Protein AF-A0A087S5B2-F1 (afdb_monomer)

InterPro domains:
  IPR003029 S1 domain [PF00575] (9-48)
  IPR003029 S1 domain [PS50126] (12-69)
  IPR011488 Translation initiation factor 2, alpha subunit [PTHR10602] (6-68)
  IPR012340 Nucleic acid-binding, OB-fold [G3DSA:2.40.50.140] (1-69)
  IPR012340 Nucleic acid-binding, OB-fold [SSF50249] (5-66)
  IPR044126 IF2a, S1-like domain [cd04452] (9-68)

Sequence (69 aa):
MSTEVQEMPEQGEIVLATVTKVMDHGAYVTLDEYDNLQGFLHISEIAPGWIRSVNRFVKDGEKKVLLVK

Mean predicted aligned error: 5.61 Å

Foldseek 3Di:
DDPPLDLDDDAFDKFKWAFAAFDQQWTWTFGPSNVRDIDTGGPCNQDPDDDPGPCVRDPHRDIDIDGHD

Structure (mmCIF, N/CA/C/O backbone):
data_AF-A0A087S5B2-F1
#
_entry.id   AF-A0A087S5B2-F1
#
loop_
_atom_site.group_PDB
_atom_site.id
_atom_site.type_symbol
_atom_site.label_atom_id
_atom_site.label_alt_id
_atom_site.label_comp_id
_atom_site.label_asym_id
_atom_site.label_entity_id
_atom_site.label_seq_id
_atom_site.pdbx_PDB_ins_code
_at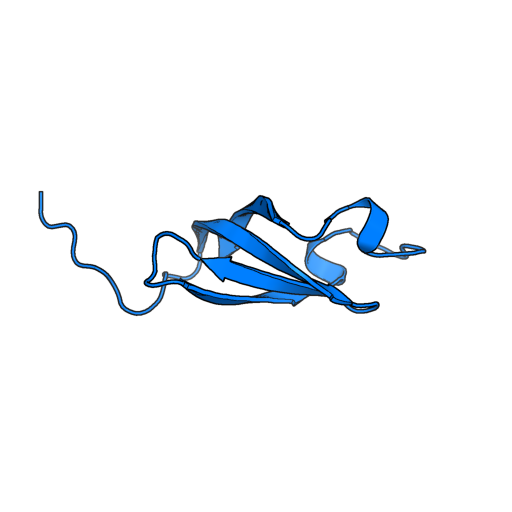om_site.Cartn_x
_atom_site.Cartn_y
_atom_site.Cartn_z
_atom_site.occupancy
_atom_site.B_iso_or_equiv
_atom_site.auth_seq_id
_atom_site.auth_comp_id
_atom_site.auth_asym_id
_atom_site.auth_atom_id
_atom_site.pdbx_PDB_model_num
ATOM 1 N N . MET A 1 1 ? -26.989 3.364 13.084 1.00 40.38 1 MET A N 1
ATOM 2 C CA . MET A 1 1 ? -26.028 2.634 12.237 1.00 40.38 1 MET A CA 1
ATOM 3 C C . MET A 1 1 ? -24.701 2.753 12.951 1.00 40.38 1 MET A C 1
ATOM 5 O O . MET A 1 1 ? -24.127 3.832 12.937 1.00 40.38 1 MET A O 1
ATOM 9 N N . SER A 1 2 ? -24.342 1.735 13.730 1.00 38.97 2 SER A N 1
ATOM 10 C CA . SER A 1 2 ? -23.093 1.719 14.489 1.00 38.97 2 SER A CA 1
ATOM 11 C C . SER A 1 2 ? -21.950 1.606 13.493 1.00 38.97 2 SER A C 1
ATOM 13 O O . SER A 1 2 ? -21.814 0.579 12.841 1.00 38.97 2 SER A O 1
ATOM 15 N N . THR A 1 3 ? -21.173 2.667 13.317 1.00 53.59 3 THR A N 1
ATOM 16 C CA . THR A 1 3 ? -19.834 2.544 12.745 1.00 53.59 3 THR A CA 1
ATOM 17 C C . THR A 1 3 ? -18.949 2.063 13.886 1.00 53.59 3 THR A C 1
ATOM 19 O O . THR A 1 3 ? -18.348 2.870 14.595 1.00 53.59 3 THR A O 1
ATOM 22 N N . GLU A 1 4 ? -18.977 0.761 14.164 1.00 59.00 4 GLU A N 1
ATOM 23 C CA . GLU A 1 4 ? -17.888 0.150 14.921 1.00 59.00 4 GLU A CA 1
ATOM 24 C C . GLU A 1 4 ? -16.645 0.327 14.056 1.00 59.00 4 GLU A C 1
ATOM 26 O O . GLU A 1 4 ? -16.549 -0.236 12.970 1.00 59.00 4 GLU A O 1
ATOM 31 N N . VAL A 1 5 ? -15.746 1.211 14.485 1.00 60.41 5 VAL A N 1
ATOM 32 C CA . VAL A 1 5 ? -14.420 1.323 13.885 1.00 60.41 5 VAL A CA 1
ATOM 33 C C . VAL A 1 5 ? -13.697 0.049 14.305 1.00 60.41 5 VAL A C 1
ATOM 35 O O . VAL A 1 5 ? -13.145 -0.020 15.402 1.00 60.41 5 VAL A O 1
ATOM 38 N N . GLN A 1 6 ? -13.814 -1.003 13.495 1.00 64.81 6 GLN A N 1
ATOM 39 C CA . GLN A 1 6 ? -13.007 -2.204 13.666 1.00 64.81 6 GLN A CA 1
ATOM 40 C C . GLN A 1 6 ? -11.538 -1.783 13.596 1.00 64.81 6 GLN A C 1
ATOM 42 O O . GLN A 1 6 ? -11.138 -1.046 12.702 1.00 64.81 6 GLN A O 1
ATOM 47 N N . GLU A 1 7 ? -10.728 -2.229 14.555 1.00 73.00 7 GLU A N 1
ATOM 48 C CA . GLU A 1 7 ? -9.299 -1.888 14.597 1.00 73.00 7 GLU A CA 1
ATOM 49 C C . GLU A 1 7 ? -8.534 -2.479 13.399 1.00 73.00 7 GLU A C 1
ATOM 51 O O . GLU A 1 7 ? -7.471 -1.987 13.024 1.00 73.00 7 GLU A O 1
ATOM 56 N N . MET A 1 8 ? -9.079 -3.534 12.782 1.00 79.62 8 MET A N 1
ATOM 57 C CA . MET A 1 8 ? -8.522 -4.203 11.611 1.00 79.62 8 MET A CA 1
ATOM 58 C C . MET A 1 8 ? -9.648 -4.625 10.656 1.00 79.62 8 MET A C 1
ATOM 60 O O . MET A 1 8 ? -10.666 -5.133 11.132 1.00 79.62 8 MET A O 1
ATOM 64 N N . PRO A 1 9 ? -9.464 -4.469 9.335 1.00 84.94 9 PRO A N 1
ATOM 65 C CA . PRO A 1 9 ? -10.430 -4.946 8.353 1.00 84.94 9 PRO A CA 1
ATOM 66 C C . PRO A 1 9 ? -10.476 -6.477 8.314 1.00 84.94 9 PRO A C 1
ATOM 68 O O . PRO A 1 9 ? -9.475 -7.152 8.582 1.00 84.94 9 PRO A O 1
ATOM 71 N N . GLU A 1 10 ? -11.623 -7.033 7.930 1.00 86.75 10 GLU A N 1
ATOM 72 C CA . GLU A 1 10 ? -11.767 -8.478 7.753 1.00 86.75 10 GLU A CA 1
ATOM 73 C C . GLU A 1 10 ? -11.203 -8.960 6.407 1.00 86.75 10 GLU A C 1
ATOM 75 O O . GLU A 1 10 ? -11.144 -8.236 5.410 1.00 86.75 10 GLU A O 1
ATOM 80 N N . GLN A 1 11 ? -10.784 -10.228 6.363 1.00 88.62 11 GLN A N 1
ATOM 81 C CA . GLN A 1 11 ? -10.335 -10.854 5.122 1.00 88.62 11 GLN A CA 1
ATOM 82 C C . GLN A 1 11 ? -11.487 -10.895 4.107 1.00 88.62 11 GLN A C 1
ATOM 84 O O . GLN A 1 11 ? -12.581 -11.372 4.402 1.00 88.62 11 GLN A O 1
ATOM 89 N N . GLY A 1 12 ? -11.227 -10.437 2.885 1.00 89.06 12 GLY A N 1
ATOM 90 C CA . GLY A 1 12 ? -12.219 -10.308 1.820 1.00 89.06 12 GLY A CA 1
ATOM 91 C C . GLY A 1 12 ? -12.946 -8.963 1.800 1.00 89.06 12 GLY A C 1
ATOM 92 O O . GLY A 1 12 ? -13.757 -8.737 0.900 1.00 89.06 12 GLY A O 1
ATOM 93 N N . GLU A 1 13 ? -12.653 -8.061 2.737 1.00 89.75 13 GLU A N 1
ATOM 94 C CA . GLU A 1 13 ? -13.210 -6.715 2.722 1.00 89.75 13 GLU A CA 1
ATOM 95 C C . GLU A 1 13 ? -12.537 -5.829 1.666 1.00 89.75 13 GLU A C 1
ATOM 97 O O . GLU A 1 13 ? -11.364 -5.998 1.321 1.00 89.75 13 GLU A O 1
ATOM 102 N N . ILE A 1 14 ? -13.300 -4.877 1.134 1.00 89.81 14 ILE A N 1
ATOM 103 C CA . ILE A 1 14 ? -12.822 -3.883 0.182 1.00 89.81 14 ILE A CA 1
ATOM 104 C C . ILE A 1 14 ? -12.603 -2.573 0.931 1.00 89.81 14 ILE A C 1
ATOM 106 O O . ILE A 1 14 ? -13.554 -2.005 1.458 1.00 89.81 14 ILE A O 1
ATOM 110 N N . VAL A 1 15 ? -11.369 -2.079 0.912 1.00 90.62 15 VAL A N 1
ATOM 111 C CA . VAL A 1 15 ? -10.951 -0.882 1.652 1.00 90.62 15 VAL A CA 1
ATOM 112 C C . VAL A 1 15 ? -10.310 0.141 0.721 1.00 90.62 15 VAL A C 1
ATOM 114 O O . VAL A 1 15 ? -9.640 -0.212 -0.260 1.00 90.62 15 VAL A O 1
ATOM 117 N N . LEU A 1 16 ? -10.490 1.427 1.025 1.00 91.88 16 LEU A N 1
ATOM 118 C CA . LEU A 1 16 ? -9.765 2.498 0.353 1.00 91.88 16 LEU A CA 1
ATOM 119 C C . LEU A 1 16 ? -8.418 2.734 1.045 1.00 91.88 16 LEU A C 1
ATOM 121 O O . LEU A 1 16 ? -8.351 3.102 2.219 1.00 91.88 16 LEU A O 1
ATOM 125 N N . ALA A 1 17 ? -7.334 2.573 0.290 1.00 92.88 17 ALA A N 1
ATOM 126 C CA . ALA A 1 17 ? -5.986 2.786 0.788 1.00 92.88 17 ALA A CA 1
ATOM 127 C C . ALA A 1 17 ? -5.225 3.821 -0.048 1.00 92.88 17 ALA A C 1
ATOM 129 O O . ALA A 1 17 ? -5.316 3.858 -1.278 1.00 92.88 17 ALA A O 1
ATOM 130 N N . THR A 1 18 ? -4.438 4.650 0.626 1.00 94.56 18 THR A N 1
ATOM 131 C CA . THR A 1 18 ? -3.555 5.645 0.014 1.00 94.56 18 THR A CA 1
ATOM 132 C C . THR A 1 18 ? -2.126 5.117 -0.011 1.00 94.56 18 THR A C 1
ATOM 134 O O . THR A 1 18 ? -1.593 4.707 1.016 1.00 94.56 18 THR A O 1
ATOM 137 N N . VAL A 1 19 ? -1.476 5.127 -1.174 1.00 94.75 19 VAL A N 1
ATOM 138 C CA . VAL A 1 19 ? -0.080 4.697 -1.312 1.00 94.75 19 VAL A CA 1
ATOM 139 C C . VAL A 1 19 ? 0.842 5.725 -0.667 1.00 94.75 19 VAL A C 1
ATOM 141 O O . VAL A 1 19 ? 0.902 6.876 -1.091 1.00 94.75 19 VAL A O 1
ATOM 144 N N . THR A 1 20 ? 1.604 5.310 0.340 1.00 94.81 20 THR A N 1
ATOM 145 C CA . THR A 1 20 ? 2.546 6.190 1.048 1.00 94.81 20 THR A CA 1
ATOM 146 C C . THR A 1 20 ? 3.969 6.040 0.541 1.00 94.81 20 THR A C 1
ATOM 148 O O . THR A 1 20 ? 4.726 7.010 0.521 1.00 94.81 20 THR A O 1
ATOM 151 N N . LYS A 1 21 ? 4.356 4.832 0.116 1.00 93.19 21 LYS A N 1
ATOM 152 C CA . LYS A 1 21 ? 5.709 4.570 -0.377 1.00 93.19 21 LYS A CA 1
ATOM 153 C C . LYS A 1 21 ? 5.731 3.414 -1.361 1.00 93.19 21 LYS A C 1
ATOM 155 O O . LYS A 1 21 ? 5.319 2.308 -1.031 1.00 93.19 21 LYS A O 1
ATOM 160 N N . VAL A 1 22 ? 6.292 3.647 -2.540 1.00 92.19 22 VAL A N 1
ATOM 161 C CA . VAL A 1 22 ? 6.517 2.603 -3.545 1.00 92.19 22 VAL A CA 1
ATOM 162 C C . VAL A 1 22 ? 7.925 2.025 -3.381 1.00 92.19 22 VAL A C 1
ATOM 164 O O . VAL A 1 22 ? 8.885 2.761 -3.155 1.00 92.19 22 VAL A O 1
ATOM 167 N N . MET A 1 23 ? 8.047 0.703 -3.472 1.00 90.94 23 MET A N 1
ATOM 168 C CA . MET A 1 23 ? 9.306 -0.043 -3.434 1.00 90.94 23 MET A CA 1
ATOM 169 C C . MET A 1 23 ? 9.394 -1.006 -4.625 1.00 90.94 23 MET A C 1
ATOM 171 O O . MET A 1 23 ? 8.423 -1.228 -5.346 1.00 90.94 23 MET A O 1
ATOM 175 N N . ASP A 1 24 ? 10.555 -1.630 -4.820 1.00 86.69 24 ASP A N 1
ATOM 176 C CA . ASP A 1 24 ? 10.762 -2.552 -5.944 1.00 86.69 24 ASP A CA 1
ATOM 177 C C . ASP A 1 24 ? 9.940 -3.846 -5.835 1.00 86.69 24 ASP A C 1
ATOM 179 O O . ASP A 1 24 ? 9.577 -4.429 -6.851 1.00 86.69 24 ASP A O 1
ATOM 183 N N . HIS A 1 25 ? 9.627 -4.288 -4.613 1.00 87.88 25 HIS A N 1
ATOM 184 C CA . HIS A 1 25 ? 8.911 -5.540 -4.329 1.00 87.88 25 HIS A CA 1
ATOM 185 C C . HIS A 1 25 ? 7.458 -5.327 -3.866 1.00 87.88 25 HIS A C 1
ATOM 187 O O . HIS A 1 25 ? 6.772 -6.285 -3.504 1.00 87.88 25 HIS A O 1
ATOM 193 N N . GLY A 1 26 ? 6.969 -4.086 -3.871 1.00 91.31 26 GLY A N 1
ATOM 194 C CA . GLY A 1 26 ? 5.618 -3.765 -3.419 1.00 91.31 26 GLY A CA 1
ATOM 195 C C . GLY A 1 26 ? 5.430 -2.287 -3.106 1.00 91.31 26 GLY A C 1
ATOM 196 O O . GLY A 1 26 ? 6.2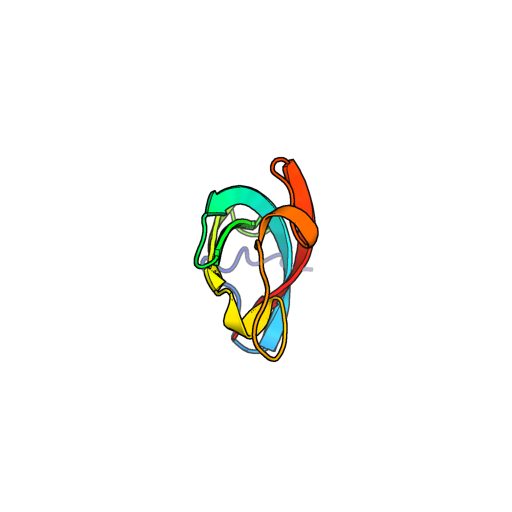51 -1.449 -3.472 1.00 91.31 26 GLY A O 1
ATOM 197 N N . ALA A 1 27 ? 4.352 -1.960 -2.408 1.00 94.31 27 ALA A N 1
ATOM 198 C CA . ALA A 1 27 ? 4.072 -0.606 -1.953 1.00 94.31 27 ALA A CA 1
ATOM 199 C C . ALA A 1 27 ? 3.462 -0.617 -0.551 1.00 94.31 27 ALA A C 1
ATOM 201 O O . ALA A 1 27 ? 2.620 -1.452 -0.232 1.00 94.31 27 ALA A O 1
ATOM 202 N N . TYR A 1 28 ? 3.877 0.328 0.283 1.00 94.44 28 TYR A N 1
ATOM 203 C CA . TYR A 1 28 ? 3.193 0.625 1.531 1.00 94.44 28 TYR A CA 1
ATOM 204 C C . TYR A 1 28 ? 1.986 1.506 1.255 1.00 94.44 28 TYR A C 1
ATOM 206 O O . TYR A 1 28 ? 2.056 2.466 0.479 1.00 94.44 28 TYR A O 1
ATOM 214 N N . VAL A 1 29 ? 0.891 1.173 1.923 1.00 94.44 29 VAL A N 1
ATOM 215 C CA . VAL A 1 29 ? -0.377 1.885 1.837 1.00 94.44 29 VAL A CA 1
ATOM 216 C C . VAL A 1 29 ? -0.884 2.193 3.241 1.00 94.44 29 VAL A C 1
ATOM 218 O O . VAL A 1 29 ? -0.494 1.537 4.203 1.00 94.44 29 VAL A O 1
ATOM 221 N N . THR A 1 30 ? -1.738 3.193 3.374 1.00 93.62 30 THR A N 1
ATOM 222 C CA . THR A 1 30 ? -2.454 3.509 4.613 1.00 93.62 30 THR A CA 1
ATOM 223 C C . THR A 1 30 ? -3.943 3.463 4.350 1.00 93.62 30 THR A C 1
ATOM 225 O O . THR A 1 30 ? -4.406 4.035 3.363 1.00 93.62 30 THR A O 1
ATOM 228 N N . LEU A 1 31 ? -4.689 2.780 5.207 1.00 91.69 31 LEU A N 1
ATOM 229 C CA . LEU A 1 31 ? -6.133 2.648 5.083 1.00 91.69 31 LEU A CA 1
ATOM 230 C C . LEU A 1 31 ? -6.796 3.870 5.729 1.00 91.69 31 LEU A C 1
ATOM 232 O O . LEU A 1 31 ? -6.769 4.011 6.950 1.00 91.69 31 LEU A O 1
ATOM 236 N N . ASP A 1 32 ? -7.380 4.760 4.921 1.00 86.75 32 ASP A N 1
ATOM 237 C CA . ASP A 1 32 ? -8.007 5.998 5.421 1.00 86.75 32 ASP A CA 1
ATOM 238 C C . ASP A 1 32 ? -9.193 5.708 6.363 1.00 86.75 32 ASP A C 1
ATOM 240 O O . ASP A 1 32 ? -9.466 6.480 7.276 1.00 86.75 32 ASP A O 1
ATOM 244 N N . GLU A 1 33 ? -9.889 4.590 6.148 1.00 84.88 33 GLU A N 1
ATOM 245 C CA . GLU A 1 33 ? -11.083 4.187 6.907 1.00 84.88 33 GLU A CA 1
ATOM 246 C C . GLU A 1 33 ? -10.747 3.541 8.265 1.00 84.88 33 GLU A C 1
ATOM 248 O O . GLU A 1 33 ? -11.616 3.425 9.124 1.00 84.88 33 GLU A O 1
ATOM 253 N N . TYR A 1 34 ? -9.479 3.173 8.474 1.00 86.94 34 TYR A N 1
ATOM 254 C CA . TYR A 1 34 ? -8.997 2.384 9.610 1.00 86.94 34 TYR A CA 1
ATOM 255 C C . TYR A 1 34 ? -7.898 3.128 10.379 1.00 86.94 34 TYR A C 1
ATOM 257 O O . TYR A 1 34 ? -6.802 2.613 10.558 1.00 86.94 34 TYR A O 1
ATOM 265 N N . ASP A 1 35 ? -8.140 4.382 10.765 1.00 86.12 35 ASP A N 1
ATOM 266 C CA . ASP A 1 35 ? -7.177 5.218 11.513 1.00 86.12 35 ASP A CA 1
ATOM 267 C C . ASP A 1 35 ? -5.775 5.305 10.863 1.00 86.12 35 ASP A C 1
ATOM 269 O O . ASP A 1 35 ? -4.746 5.385 11.529 1.00 86.12 35 ASP A O 1
ATOM 273 N N . ASN A 1 36 ? -5.715 5.297 9.525 1.00 86.38 36 ASN A N 1
ATOM 274 C CA . ASN A 1 36 ? -4.466 5.257 8.751 1.00 86.38 36 ASN A CA 1
ATOM 275 C C . ASN A 1 36 ? -3.602 4.016 9.025 1.00 86.38 36 ASN A C 1
ATOM 277 O O . ASN A 1 36 ? -2.372 4.079 8.912 1.00 86.38 36 ASN A O 1
ATOM 281 N N . LEU A 1 37 ? -4.236 2.879 9.333 1.00 89.88 37 LEU A N 1
ATOM 282 C CA . LEU A 1 37 ? -3.561 1.599 9.512 1.00 89.88 37 LEU A CA 1
ATOM 283 C C . LEU A 1 37 ? -2.626 1.323 8.333 1.00 89.88 37 LEU A C 1
ATOM 285 O O . LEU A 1 37 ? -2.999 1.478 7.166 1.00 89.88 37 LEU A O 1
ATOM 289 N N . GLN A 1 38 ? -1.396 0.913 8.634 1.00 90.25 38 GLN A N 1
ATOM 290 C CA . GLN A 1 38 ? -0.425 0.576 7.602 1.00 90.25 38 GLN A CA 1
ATOM 291 C C . GLN A 1 38 ? -0.735 -0.789 6.987 1.00 90.25 38 GLN A C 1
ATOM 293 O O . GLN A 1 38 ? -0.772 -1.807 7.673 1.00 90.25 38 GLN A O 1
ATOM 298 N N . GLY A 1 39 ? -0.883 -0.800 5.667 1.00 90.62 39 GLY A N 1
ATOM 299 C CA . GLY A 1 39 ? -0.968 -1.991 4.838 1.00 90.62 39 GLY A CA 1
ATOM 300 C C . GLY A 1 39 ? 0.258 -2.142 3.941 1.00 90.62 39 GLY A C 1
ATOM 301 O O . GLY A 1 39 ? 0.991 -1.187 3.654 1.00 90.62 39 GLY A O 1
ATOM 302 N N . PHE A 1 40 ? 0.469 -3.362 3.458 1.00 92.50 40 PHE A N 1
ATOM 303 C CA . PHE A 1 40 ? 1.521 -3.671 2.499 1.00 92.50 40 PHE A CA 1
ATOM 304 C C . PHE A 1 40 ? 0.939 -4.387 1.282 1.00 92.50 40 PHE A C 1
ATOM 306 O O . PHE A 1 40 ? 0.322 -5.443 1.396 1.00 92.50 40 PHE A O 1
ATOM 313 N N . LEU A 1 41 ? 1.164 -3.809 0.106 1.00 91.75 41 LEU A N 1
ATOM 314 C CA . LEU A 1 41 ? 0.744 -4.345 -1.177 1.00 91.75 41 LEU A CA 1
ATOM 315 C C . LEU A 1 41 ? 1.933 -5.039 -1.845 1.00 91.75 41 LEU A C 1
ATOM 317 O O . LEU A 1 41 ? 2.853 -4.387 -2.341 1.00 91.75 41 LEU A O 1
ATOM 321 N N . HIS A 1 42 ? 1.921 -6.370 -1.856 1.00 91.19 42 HIS A N 1
ATOM 322 C CA . HIS A 1 42 ? 2.991 -7.162 -2.458 1.00 91.19 42 HIS A CA 1
ATOM 323 C C . HIS A 1 42 ? 2.942 -7.112 -3.992 1.00 91.19 42 HIS A C 1
ATOM 325 O O . HIS A 1 42 ? 1.867 -7.115 -4.588 1.00 91.19 42 HIS A O 1
ATOM 331 N N . ILE A 1 43 ? 4.1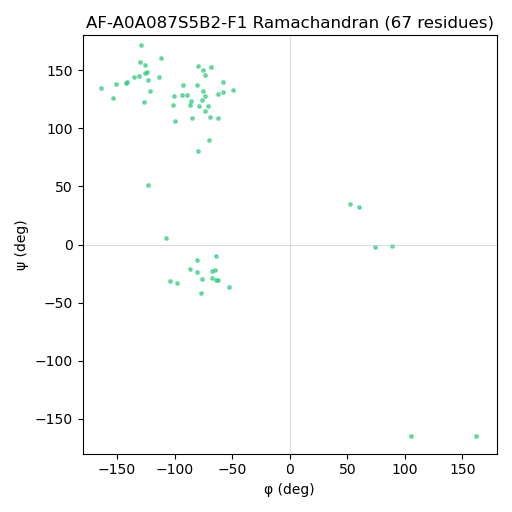03 -7.139 -4.654 1.00 89.25 43 ILE A N 1
ATOM 332 C CA . ILE A 1 43 ? 4.210 -7.090 -6.123 1.00 89.25 43 ILE A CA 1
ATOM 333 C C . ILE A 1 43 ? 3.359 -8.143 -6.849 1.00 89.25 43 ILE A C 1
ATOM 335 O O . ILE A 1 43 ? 2.779 -7.846 -7.891 1.00 89.25 43 ILE A O 1
ATOM 339 N N . SER A 1 44 ? 3.232 -9.346 -6.283 1.00 89.62 44 SER A N 1
ATOM 340 C CA . SER A 1 44 ? 2.415 -10.420 -6.867 1.00 89.62 44 SER A CA 1
ATOM 341 C C . SER A 1 44 ? 0.913 -10.125 -6.855 1.00 89.62 44 SER A C 1
ATOM 343 O O . SER A 1 44 ? 0.189 -10.688 -7.668 1.00 89.62 44 SER A O 1
ATOM 345 N N . GLU A 1 45 ? 0.451 -9.244 -5.965 1.00 88.81 45 GLU A N 1
ATOM 346 C CA . GLU A 1 45 ? -0.943 -8.782 -5.910 1.00 88.81 45 GLU A CA 1
ATOM 347 C C . GLU A 1 45 ? -1.183 -7.584 -6.842 1.00 88.81 45 GLU A C 1
ATOM 349 O O . GLU A 1 45 ? -2.310 -7.325 -7.251 1.00 88.81 45 GLU A O 1
ATOM 354 N N . ILE A 1 46 ? -0.119 -6.864 -7.218 1.00 88.31 46 ILE A N 1
ATOM 355 C CA . ILE A 1 46 ? -0.190 -5.717 -8.136 1.00 88.31 46 ILE A CA 1
ATOM 356 C C . ILE A 1 46 ? -0.336 -6.187 -9.582 1.00 88.31 46 ILE A C 1
ATOM 358 O O . ILE A 1 46 ? -1.094 -5.598 -10.354 1.00 88.31 46 ILE A O 1
ATOM 362 N N . ALA A 1 47 ? 0.409 -7.224 -9.967 1.00 84.94 47 ALA A N 1
ATOM 363 C CA . ALA A 1 47 ? 0.364 -7.755 -11.318 1.00 84.94 47 ALA A CA 1
ATOM 364 C C . ALA A 1 47 ? 0.681 -9.258 -11.359 1.00 84.94 47 ALA A C 1
ATOM 366 O O . ALA A 1 47 ? 1.644 -9.705 -10.730 1.00 84.94 47 ALA A O 1
ATOM 367 N N . PRO A 1 48 ? -0.062 -10.042 -12.162 1.00 82.31 48 PRO A N 1
ATOM 368 C CA . PRO A 1 48 ? 0.291 -11.426 -12.426 1.00 82.31 48 PRO A CA 1
ATOM 369 C C . PRO A 1 48 ? 1.502 -11.484 -13.371 1.00 82.31 48 PRO A C 1
ATOM 371 O O . PRO A 1 48 ? 1.421 -11.096 -14.536 1.00 82.31 48 PRO A O 1
ATOM 374 N N . GLY A 1 49 ? 2.632 -11.994 -12.878 1.00 82.69 49 GLY A N 1
ATOM 375 C CA . GLY A 1 49 ? 3.835 -12.253 -13.677 1.00 82.69 49 GLY A CA 1
ATOM 376 C C . GLY A 1 49 ? 4.972 -11.251 -13.468 1.00 82.69 49 GLY A C 1
ATOM 377 O O . GLY A 1 49 ? 5.027 -10.528 -12.476 1.00 82.69 49 GLY A O 1
ATOM 378 N N . TRP A 1 50 ? 5.941 -11.253 -14.389 1.00 83.19 50 TRP A N 1
ATOM 379 C CA . TRP A 1 50 ? 7.121 -10.397 -14.278 1.00 83.19 50 TRP A CA 1
ATOM 380 C C . TRP A 1 50 ? 6.800 -8.964 -14.699 1.00 83.19 50 TRP A C 1
ATOM 382 O O . TRP A 1 50 ? 6.457 -8.704 -15.855 1.00 83.19 50 TRP A O 1
ATOM 392 N N . ILE A 1 51 ? 6.974 -8.024 -13.773 1.00 84.31 51 ILE A N 1
ATOM 393 C CA . ILE A 1 51 ? 6.893 -6.594 -14.054 1.00 84.31 51 ILE A CA 1
ATOM 394 C C . ILE A 1 51 ? 8.252 -5.930 -13.876 1.00 84.31 51 ILE A C 1
ATOM 396 O O . ILE A 1 51 ? 9.031 -6.266 -12.989 1.00 84.31 51 ILE A O 1
ATOM 400 N N . ARG A 1 52 ? 8.528 -4.944 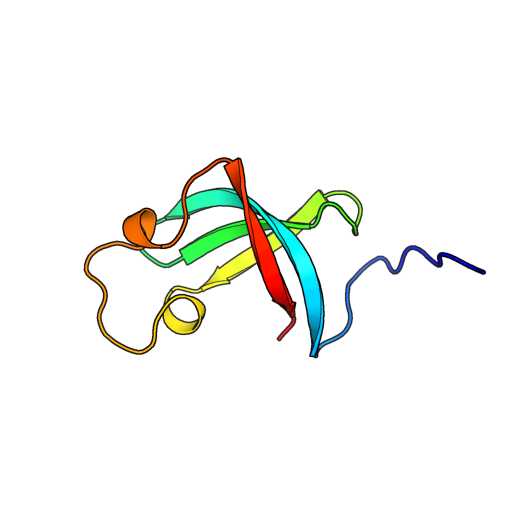-14.731 1.00 83.62 52 ARG A N 1
ATOM 401 C CA . ARG A 1 52 ? 9.807 -4.226 -14.735 1.00 83.62 52 ARG A CA 1
ATOM 402 C C . ARG A 1 52 ? 9.936 -3.210 -13.597 1.00 83.62 52 ARG A C 1
ATOM 404 O O . ARG A 1 52 ? 11.049 -2.904 -13.194 1.00 83.62 52 ARG A O 1
ATOM 411 N N . SER A 1 53 ? 8.821 -2.636 -13.140 1.00 84.62 53 SER A N 1
ATOM 412 C CA . SER A 1 53 ? 8.786 -1.690 -12.020 1.00 84.62 53 SER A CA 1
ATOM 413 C C . SER A 1 53 ? 7.362 -1.532 -11.486 1.00 84.62 5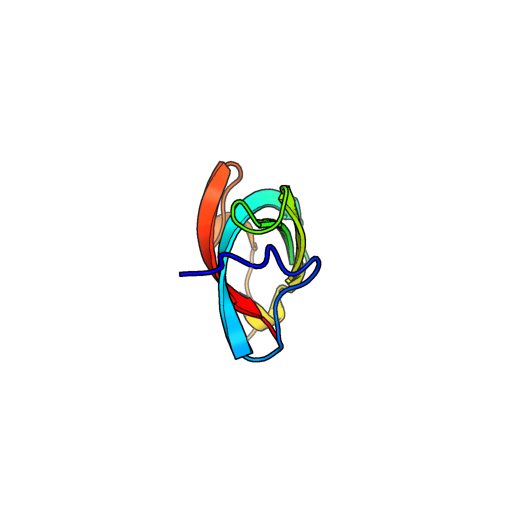3 SER A C 1
ATOM 415 O O . SER A 1 53 ? 6.425 -1.333 -12.265 1.00 84.62 53 SER A O 1
ATOM 417 N N . VAL A 1 54 ? 7.223 -1.567 -10.161 1.00 86.81 54 VAL A N 1
ATOM 418 C CA . VAL A 1 54 ? 5.962 -1.344 -9.432 1.00 86.81 54 VAL A CA 1
ATOM 419 C C . VAL A 1 54 ? 5.431 0.081 -9.641 1.00 86.81 54 VAL A C 1
ATOM 421 O O . VAL A 1 54 ? 4.224 0.288 -9.745 1.00 86.81 54 VAL A O 1
ATOM 424 N N . ASN A 1 55 ? 6.330 1.051 -9.839 1.00 87.56 55 ASN A N 1
ATOM 425 C CA . ASN A 1 55 ? 6.014 2.477 -9.991 1.00 87.56 55 ASN A CA 1
ATOM 426 C C . ASN A 1 55 ? 5.176 2.817 -11.242 1.00 87.56 55 ASN A C 1
ATOM 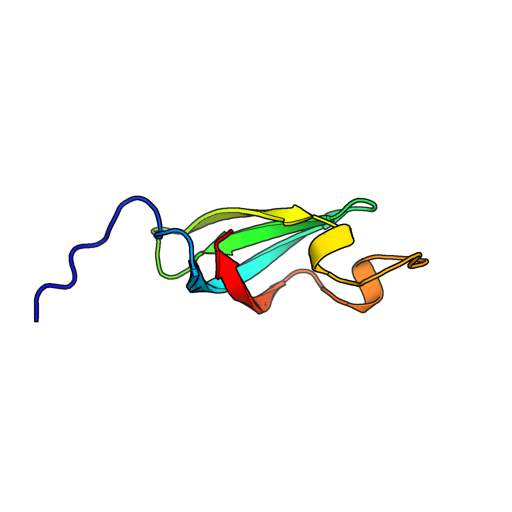428 O O . ASN A 1 55 ? 4.728 3.948 -11.422 1.00 87.56 55 ASN A O 1
ATOM 432 N N . ARG A 1 56 ? 4.995 1.858 -12.160 1.00 87.50 56 ARG A N 1
ATOM 433 C CA . ARG A 1 56 ? 4.070 2.002 -13.296 1.00 87.50 56 ARG A CA 1
ATOM 434 C C . ARG A 1 56 ? 2.611 1.744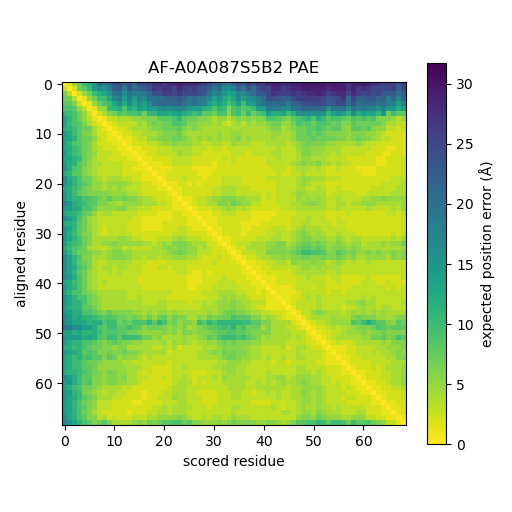 -12.925 1.00 87.50 56 ARG A C 1
ATOM 436 O O . ARG A 1 56 ? 1.738 2.212 -13.647 1.00 87.50 56 ARG A O 1
ATOM 443 N N . PHE A 1 57 ? 2.365 0.987 -11.861 1.00 87.75 57 PHE A N 1
ATOM 444 C CA . PHE A 1 57 ? 1.030 0.533 -11.463 1.00 87.75 57 PHE A CA 1
ATOM 445 C C . PHE A 1 57 ? 0.477 1.302 -10.270 1.00 87.75 57 PHE A C 1
ATOM 447 O O . PHE A 1 57 ? -0.737 1.474 -10.166 1.00 87.75 57 PHE A O 1
ATOM 454 N N . VAL A 1 58 ? 1.372 1.743 -9.388 1.00 90.06 58 VAL A N 1
ATOM 455 C CA . VAL A 1 58 ? 1.065 2.530 -8.197 1.00 90.06 58 VAL A CA 1
ATOM 456 C C . VAL A 1 58 ? 2.059 3.678 -8.092 1.00 90.06 58 VAL A C 1
ATOM 458 O O . VAL A 1 58 ? 3.232 3.528 -8.440 1.00 90.06 58 VAL A O 1
ATOM 461 N N . LYS A 1 59 ? 1.579 4.825 -7.621 1.00 90.88 59 LYS A N 1
ATOM 462 C CA . LYS A 1 59 ? 2.373 6.033 -7.383 1.00 90.88 59 LYS A CA 1
ATOM 463 C C . LYS A 1 59 ? 2.176 6.493 -5.951 1.00 90.88 59 LYS A C 1
ATOM 465 O O . LYS A 1 59 ? 1.137 6.210 -5.362 1.00 90.88 59 LYS A O 1
ATOM 470 N N . ASP A 1 60 ? 3.153 7.202 -5.404 1.00 92.00 60 ASP A N 1
ATOM 471 C CA . ASP A 1 60 ? 2.989 7.857 -4.111 1.00 92.00 60 ASP A CA 1
ATOM 472 C C . ASP A 1 60 ? 1.805 8.839 -4.136 1.00 92.00 60 ASP A C 1
ATOM 474 O O . ASP A 1 60 ? 1.538 9.502 -5.138 1.00 92.00 60 ASP A O 1
ATOM 478 N N . GLY A 1 61 ? 1.039 8.862 -3.047 1.00 91.62 61 GLY A N 1
ATOM 479 C CA . GLY A 1 61 ? -0.167 9.677 -2.900 1.00 91.62 61 GLY A CA 1
ATOM 480 C C . GLY A 1 61 ? -1.387 9.187 -3.687 1.00 91.62 61 GLY A C 1
ATOM 481 O O . GLY A 1 61 ? -2.456 9.787 -3.575 1.00 91.62 61 GLY A O 1
ATOM 482 N N . GLU A 1 62 ? -1.276 8.112 -4.471 1.00 92.94 62 GLU A N 1
ATOM 483 C CA . GLU A 1 62 ? -2.409 7.573 -5.222 1.00 92.94 62 GLU A CA 1
ATOM 484 C C . GLU A 1 62 ? -3.366 6.808 -4.296 1.00 92.94 62 GLU A C 1
ATOM 486 O O . GLU A 1 62 ? -2.942 5.959 -3.509 1.00 92.94 62 GLU A O 1
ATOM 491 N N . LYS A 1 63 ? -4.671 7.088 -4.405 1.00 92.50 63 LYS A N 1
ATOM 492 C CA . LYS A 1 63 ? -5.718 6.331 -3.706 1.00 92.50 63 LYS A CA 1
ATOM 493 C C . LYS A 1 63 ? -6.179 5.155 -4.558 1.00 92.50 63 LYS A C 1
ATOM 495 O O . LYS A 1 63 ? -6.537 5.328 -5.725 1.00 92.50 63 LYS A O 1
ATOM 500 N N . LYS A 1 64 ? -6.197 3.962 -3.970 1.00 91.12 64 LYS A N 1
ATOM 501 C CA . LYS A 1 64 ? -6.607 2.713 -4.615 1.00 91.12 64 LYS A CA 1
ATOM 502 C C . LYS A 1 64 ? -7.594 1.964 -3.737 1.00 91.12 64 LYS A C 1
ATOM 504 O O . LYS A 1 64 ? -7.488 1.956 -2.517 1.00 91.12 64 LYS A O 1
ATOM 509 N N . VAL A 1 65 ? -8.534 1.306 -4.398 1.00 92.19 65 VAL A N 1
ATOM 510 C CA . VAL A 1 65 ? -9.434 0.345 -3.769 1.00 92.19 65 VAL A CA 1
ATOM 511 C C . VAL A 1 65 ? -8.726 -1.005 -3.762 1.00 92.19 65 VAL A C 1
ATOM 513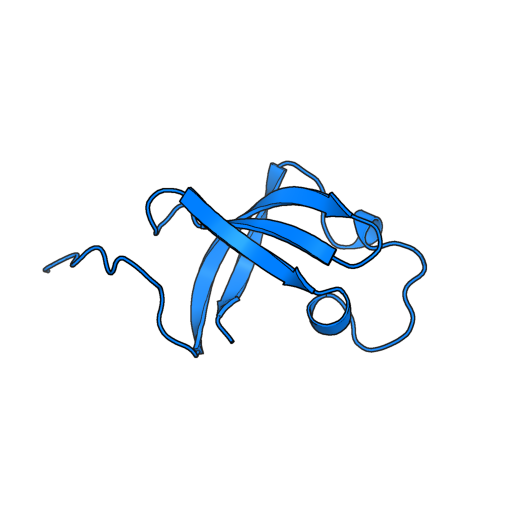 O O . VAL A 1 65 ? -8.298 -1.472 -4.821 1.00 92.19 65 VAL A O 1
ATOM 516 N N . LEU A 1 66 ? -8.568 -1.598 -2.582 1.00 91.12 66 LEU A N 1
ATOM 517 C CA . LEU A 1 66 ? -7.856 -2.857 -2.378 1.00 91.12 66 LEU A CA 1
ATOM 518 C C . LEU A 1 66 ? -8.767 -3.871 -1.692 1.00 91.12 66 LEU A C 1
ATOM 520 O O . LEU A 1 66 ? -9.631 -3.506 -0.902 1.00 91.12 66 LEU A O 1
ATOM 524 N N . LEU A 1 67 ? -8.549 -5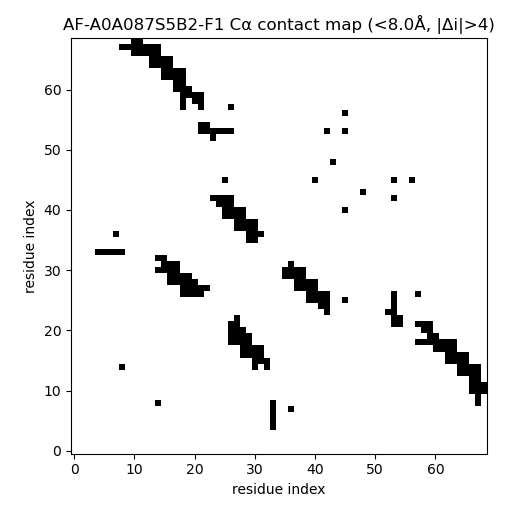.146 -2.002 1.00 91.56 67 LEU A N 1
ATOM 525 C CA . LEU A 1 67 ? -9.158 -6.259 -1.286 1.00 91.56 67 LEU A CA 1
ATOM 526 C C . LEU A 1 67 ? -8.188 -6.718 -0.197 1.00 91.56 67 LEU A C 1
ATOM 528 O O . LEU A 1 67 ? -7.024 -7.002 -0.496 1.00 91.56 67 LEU A O 1
ATOM 532 N N . VAL A 1 68 ? -8.666 -6.823 1.035 1.00 89.12 68 VAL A N 1
ATOM 533 C CA . VAL A 1 68 ? -7.903 -7.410 2.136 1.00 89.12 68 VAL A CA 1
ATOM 534 C C . VAL A 1 68 ? -7.858 -8.922 1.940 1.00 89.12 68 VAL A C 1
ATOM 536 O O . VAL A 1 68 ? -8.882 -9.568 1.720 1.00 89.12 68 VAL A O 1
ATOM 539 N N . LYS A 1 69 ? -6.657 -9.489 1.980 1.00 82.00 69 LYS A N 1
ATOM 540 C CA . LYS A 1 69 ? -6.405 -10.929 1.910 1.00 82.00 69 LYS A CA 1
ATOM 541 C C . LYS A 1 69 ? -5.725 -11.408 3.174 1.00 82.00 69 LYS A C 1
ATOM 543 O O . LYS A 1 69 ? -5.099 -10.583 3.867 1.00 82.00 69 LYS A O 1
#

Radius of gyration: 12.71 Å; Cα contacts (8 Å, |Δi|>4): 122; chains: 1; bounding box: 37×22×30 Å

Secondary structure (DSSP, 8-state):
------SSPPTT-EEEEEEEEEETTEEEEEETTTTTEEEEEEHHHH-SS--S-GGGT--TT-EEEEE--

pLDDT: mean 85.86, std 11.3, range [38.97, 94.81]

Nearest PDB structures (foldseek):
  7sys-assembly1_j  TM=8.703E-01  e=1.227E-05  Homo sapiens
  1q46-assembly1_A  TM=9.215E-01  e=4.523E-05  Saccharomyces cerevisiae
  6ybv-assembly1_r  TM=8.576E-01  e=1.014E-04  Homo sapiens
  8pj3-assembly1_r  TM=8.563E-01  e=4.796E-04  Homo sapiens
  1q8k-assembly1_A  TM=7.308E-01  e=8.959E-05  Homo sapiens

Solvent-accessible surface area (backbone atoms only — not comparable to full-atom values): 4295 Å² total; per-residue (Å²): 132,86,80,75,79,54,88,64,85,56,77,71,37,79,45,55,27,33,24,71,41,73,42,86,67,25,31,38,26,24,25,70,86,38,86,50,41,80,44,77,46,46,42,72,79,76,42,92,72,94,73,96,58,47,72,80,82,50,50,67,74,40,75,43,82,43,72,39,120

Organism: NCBI:txid1502289